Protein AF-A0A9E4TG91-F1 (afdb_monomer_lite)

Foldseek 3Di:
DDDDDDDDDDDDDPVPPDPDQLPRVLVVVVVVCVVPVPVDDCVVSVVVNVVVVVVVVVVCVVDPVSVVVVVVVVVVVVVVVVPDDPDVPPDDDPVVVVVVVVVVVVVD

pLDDT: mean 79.99, std 13.44, range [42.5, 97.19]

Sequence (108 aa):
LGMISAGVILQLPAYAQMERDYTGLYALLGYLDKLYSLGLTLDQLRVQSERQTEAINENVAEDSRLKAWLTEMESAYDAERSGDGPSEDTKLSPELESFLRDVEGRLN

Structure (mmCIF, N/CA/C/O backbone):
data_AF-A0A9E4TG91-F1
#
_entry.id   AF-A0A9E4TG91-F1
#
loop_
_atom_site.group_PDB
_atom_site.id
_atom_site.type_symbol
_atom_site.label_atom_id
_atom_site.label_alt_id
_atom_site.label_comp_id
_atom_site.label_asym_id
_atom_site.label_entity_id
_atom_site.label_seq_id
_atom_site.pdbx_PDB_ins_code
_atom_site.Cartn_x
_atom_site.Cartn_y
_atom_site.Cartn_z
_atom_site.occupancy
_atom_site.B_iso_or_equiv
_atom_site.auth_seq_id
_atom_site.auth_comp_id
_atom_site.auth_asym_id
_atom_site.auth_atom_id
_atom_site.pdbx_PDB_model_num
ATOM 1 N N . LEU A 1 1 ? 28.546 11.963 -15.127 1.00 54.72 1 LEU A N 1
ATOM 2 C CA . LEU A 1 1 ? 27.221 11.626 -15.694 1.00 54.72 1 LEU A CA 1
ATOM 3 C C . LEU A 1 1 ? 26.261 11.442 -14.529 1.00 54.72 1 LEU A C 1
ATOM 5 O O . LEU A 1 1 ? 26.619 10.710 -13.617 1.00 54.72 1 LEU A O 1
ATOM 9 N N . GLY A 1 2 ? 25.117 12.128 -14.521 1.00 75.44 2 GLY A N 1
ATOM 10 C CA . GLY A 1 2 ? 24.084 11.946 -13.494 1.00 75.44 2 GLY A CA 1
ATOM 11 C C . GLY A 1 2 ? 23.154 10.786 -13.852 1.00 75.44 2 GLY A C 1
ATOM 12 O O . GLY A 1 2 ? 22.799 10.634 -15.020 1.00 75.44 2 GLY A O 1
ATOM 13 N N . MET A 1 3 ? 22.799 9.959 -12.868 1.00 83.06 3 MET A N 1
ATOM 14 C CA . MET A 1 3 ? 21.798 8.898 -13.010 1.00 83.06 3 MET A CA 1
ATOM 15 C C . MET A 1 3 ? 20.409 9.508 -12.789 1.00 83.06 3 MET A C 1
ATOM 17 O O . MET A 1 3 ? 20.236 10.287 -11.854 1.00 83.06 3 MET A O 1
ATOM 21 N N . ILE A 1 4 ? 19.431 9.173 -13.630 1.00 80.56 4 ILE A N 1
ATOM 22 C CA . ILE A 1 4 ? 18.034 9.556 -13.386 1.00 80.56 4 ILE A CA 1
ATOM 23 C C . ILE A 1 4 ? 17.497 8.621 -12.299 1.00 80.56 4 ILE A C 1
ATOM 25 O O . ILE A 1 4 ? 17.518 7.404 -12.484 1.00 80.56 4 ILE A O 1
ATOM 29 N N . SER A 1 5 ? 17.045 9.176 -11.174 1.00 78.69 5 SER A N 1
ATOM 30 C CA . SER A 1 5 ? 16.406 8.426 -10.091 1.00 78.69 5 SER A CA 1
ATOM 31 C C . SER A 1 5 ? 14.963 8.882 -9.896 1.00 78.69 5 SER A C 1
ATOM 33 O O . SER A 1 5 ? 14.624 10.048 -10.096 1.00 78.69 5 SER A O 1
ATOM 35 N N . ALA A 1 6 ? 14.110 7.940 -9.505 1.00 78.50 6 ALA A N 1
ATOM 36 C CA . ALA A 1 6 ? 12.748 8.201 -9.071 1.00 78.50 6 ALA A CA 1
ATOM 37 C C . ALA A 1 6 ? 12.473 7.372 -7.812 1.00 78.50 6 ALA A C 1
ATOM 39 O O . ALA A 1 6 ? 12.908 6.223 -7.719 1.00 78.50 6 ALA A O 1
ATOM 40 N N . GLY A 1 7 ? 11.768 7.964 -6.850 1.00 79.88 7 GLY A N 1
ATOM 41 C CA . GLY A 1 7 ? 11.284 7.287 -5.651 1.00 79.88 7 GLY A CA 1
ATOM 42 C C . GLY A 1 7 ? 9.775 7.088 -5.726 1.00 79.88 7 GLY A C 1
ATOM 43 O O . GLY A 1 7 ? 9.061 7.950 -6.233 1.00 79.88 7 GLY A O 1
ATOM 44 N N . VAL A 1 8 ? 9.291 5.958 -5.215 1.00 79.31 8 VAL A N 1
ATOM 45 C CA . VAL A 1 8 ? 7.859 5.694 -5.036 1.00 79.31 8 VAL A CA 1
ATOM 46 C C . VAL A 1 8 ? 7.626 5.439 -3.556 1.00 79.31 8 VAL A C 1
ATOM 48 O O . VAL A 1 8 ? 8.301 4.599 -2.963 1.00 79.31 8 VAL A O 1
ATOM 51 N N . ILE A 1 9 ? 6.678 6.165 -2.970 1.00 81.56 9 ILE A N 1
ATOM 52 C CA . ILE A 1 9 ? 6.228 5.956 -1.595 1.00 81.56 9 ILE A CA 1
ATOM 53 C C . ILE A 1 9 ? 4.792 5.469 -1.664 1.00 81.56 9 ILE A C 1
ATOM 55 O O . ILE A 1 9 ? 3.955 6.075 -2.328 1.00 81.56 9 ILE A O 1
ATOM 59 N N . LEU A 1 10 ? 4.526 4.362 -0.980 1.00 78.88 10 LEU A N 1
ATOM 60 C CA . LEU A 1 10 ? 3.197 3.796 -0.867 1.00 78.88 10 LEU A CA 1
ATOM 61 C C . LEU A 1 10 ? 2.705 3.988 0.564 1.00 78.88 10 LEU A C 1
ATOM 63 O O . LEU A 1 10 ? 3.327 3.497 1.505 1.00 78.88 10 LEU A O 1
ATOM 67 N N . GLN A 1 11 ? 1.603 4.715 0.721 1.00 76.88 11 GLN A N 1
ATOM 68 C CA . GLN A 1 11 ? 0.942 4.868 2.009 1.00 76.88 11 GLN A CA 1
ATOM 69 C C . GLN A 1 11 ? 0.003 3.684 2.221 1.00 76.88 11 GLN A C 1
ATOM 71 O O . GLN A 1 11 ? -0.914 3.458 1.432 1.00 76.88 11 GLN A O 1
ATOM 76 N N . LEU A 1 12 ? 0.263 2.923 3.279 1.00 76.31 12 LEU A N 1
ATOM 77 C CA . LEU A 1 12 ? -0.499 1.733 3.631 1.00 76.31 12 LEU A CA 1
ATOM 78 C C . LEU A 1 12 ? -1.330 1.990 4.889 1.00 76.31 12 LEU A C 1
ATOM 80 O O . LEU A 1 12 ? -0.904 2.775 5.745 1.00 76.31 12 LEU A O 1
ATOM 84 N N . PRO A 1 13 ? -2.497 1.342 5.036 1.00 72.00 13 PRO A N 1
ATOM 85 C CA . PRO A 1 13 ? -3.310 1.517 6.226 1.00 72.00 13 PRO A CA 1
ATOM 86 C C . PRO A 1 13 ? -2.581 1.007 7.476 1.00 72.00 13 PRO A C 1
ATOM 88 O O . PRO A 1 13 ? -2.227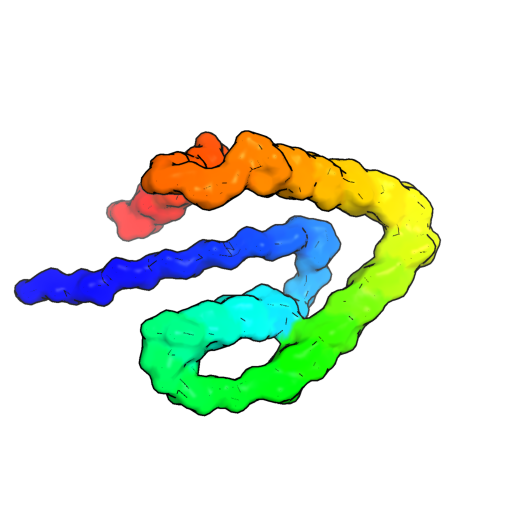 -0.165 7.575 1.00 72.00 13 PRO A O 1
ATOM 91 N N . ALA A 1 14 ? -2.377 1.887 8.459 1.00 66.56 14 ALA A N 1
ATOM 92 C CA . ALA A 1 14 ? -1.577 1.590 9.653 1.00 66.56 14 ALA A CA 1
ATOM 93 C C . ALA A 1 14 ? -2.201 0.534 10.589 1.00 66.56 14 ALA A C 1
ATOM 95 O O . ALA A 1 14 ? -1.505 -0.048 11.419 1.00 66.56 14 ALA A O 1
ATOM 96 N N . TYR A 1 15 ? -3.507 0.286 10.466 1.00 63.88 15 TYR A N 1
ATOM 97 C CA . TYR A 1 15 ? -4.230 -0.717 11.253 1.00 63.88 15 TYR A CA 1
ATOM 98 C C . TYR A 1 15 ? -3.988 -2.149 10.759 1.00 63.88 15 TYR A C 1
ATOM 100 O O . TYR A 1 15 ? -4.227 -3.106 11.494 1.00 63.88 15 TYR A O 1
ATOM 108 N N . ALA A 1 16 ? -3.489 -2.310 9.534 1.00 63.94 16 ALA A N 1
ATOM 109 C CA . ALA A 1 16 ? -3.136 -3.602 8.981 1.00 63.94 16 ALA A CA 1
ATOM 110 C C . ALA A 1 16 ? -1.703 -3.950 9.418 1.00 63.94 16 ALA A C 1
ATOM 112 O O . ALA A 1 16 ? -0.742 -3.774 8.673 1.00 63.94 16 ALA A O 1
ATOM 113 N N . GLN A 1 17 ? -1.524 -4.422 10.656 1.00 62.28 17 GLN A N 1
ATOM 114 C CA . GLN A 1 17 ? -0.257 -5.039 11.063 1.00 62.28 17 GLN A CA 1
ATOM 115 C C . GLN A 1 17 ? -0.107 -6.384 10.341 1.00 62.28 17 GLN A C 1
ATOM 117 O O . GLN A 1 17 ? -0.543 -7.420 10.839 1.00 62.28 17 GLN A O 1
ATOM 122 N N . MET A 1 18 ? 0.465 -6.368 9.136 1.00 67.56 18 MET A N 1
ATOM 123 C CA . MET A 1 18 ? 0.613 -7.563 8.302 1.00 67.56 18 MET A CA 1
ATOM 124 C C . MET A 1 18 ? 2.071 -8.022 8.263 1.00 67.56 18 MET A C 1
ATOM 126 O O . MET A 1 18 ? 2.961 -7.227 7.977 1.00 67.56 18 MET A O 1
ATOM 130 N N . GLU A 1 19 ? 2.326 -9.321 8.461 1.00 71.88 19 GLU A N 1
ATOM 131 C CA . GLU A 1 19 ? 3.651 -9.907 8.173 1.00 71.88 19 GLU A CA 1
ATOM 132 C C . GLU A 1 19 ? 4.002 -9.823 6.680 1.00 71.88 19 GLU A C 1
ATOM 134 O O . GLU A 1 19 ? 5.171 -9.735 6.304 1.00 71.88 19 GLU A O 1
ATOM 139 N N . ARG A 1 20 ? 2.982 -9.873 5.816 1.00 80.94 20 ARG A N 1
ATOM 140 C CA . ARG A 1 20 ? 3.098 -9.685 4.368 1.00 80.94 20 ARG A CA 1
ATOM 141 C C . ARG A 1 20 ? 1.963 -8.814 3.882 1.00 80.94 20 ARG A C 1
ATOM 143 O O . ARG A 1 20 ? 0.811 -9.114 4.175 1.00 80.94 20 ARG A O 1
ATOM 150 N N . ASP A 1 21 ? 2.283 -7.811 3.080 1.00 86.81 21 ASP A N 1
ATOM 151 C CA . ASP A 1 21 ? 1.295 -6.955 2.436 1.00 86.81 21 ASP A CA 1
ATOM 152 C C . ASP A 1 21 ? 1.216 -7.267 0.934 1.00 86.81 21 ASP A C 1
ATOM 154 O O . ASP A 1 21 ? 2.033 -6.813 0.129 1.00 86.81 21 ASP A O 1
ATOM 158 N N . TYR A 1 22 ? 0.238 -8.095 0.562 1.00 91.19 22 TYR A N 1
ATOM 159 C CA . TYR A 1 22 ? -0.028 -8.424 -0.837 1.00 91.19 22 TYR A CA 1
ATOM 160 C C . TYR A 1 22 ? -0.754 -7.285 -1.547 1.00 91.19 22 TYR A C 1
ATOM 162 O O . TYR A 1 22 ? -0.558 -7.106 -2.748 1.00 91.19 22 TYR A O 1
ATOM 170 N N . THR A 1 23 ? -1.549 -6.501 -0.818 1.00 89.25 23 THR A N 1
ATOM 171 C CA . THR A 1 23 ? -2.281 -5.351 -1.359 1.00 89.25 23 THR A CA 1
ATOM 172 C C . THR A 1 23 ? -1.309 -4.266 -1.806 1.00 89.25 23 THR A C 1
ATOM 174 O O . THR A 1 23 ? -1.347 -3.830 -2.959 1.00 89.25 23 THR A O 1
ATOM 177 N N . GLY A 1 24 ? -0.374 -3.893 -0.935 1.00 89.25 24 GLY A N 1
ATOM 178 C CA . GLY A 1 24 ? 0.650 -2.910 -1.241 1.00 89.25 24 GLY A CA 1
ATOM 179 C C . GLY A 1 24 ? 1.605 -3.374 -2.335 1.00 89.25 24 GLY A C 1
ATOM 180 O O . GLY A 1 24 ? 1.907 -2.622 -3.264 1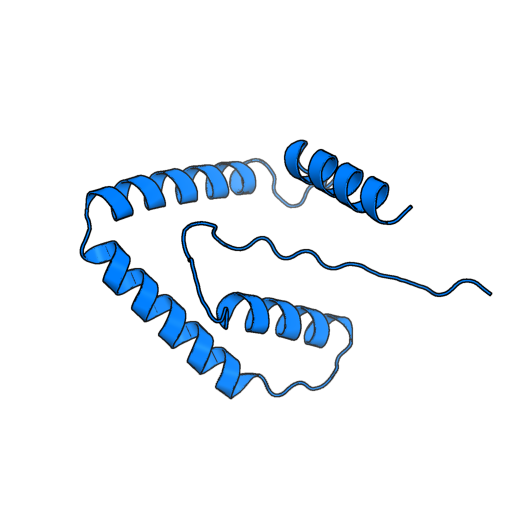.00 89.25 24 GLY A O 1
ATOM 181 N N . LEU A 1 25 ? 2.023 -4.643 -2.292 1.00 92.00 25 LEU A N 1
ATOM 182 C CA . LEU A 1 25 ? 2.878 -5.213 -3.331 1.00 92.00 25 LEU A CA 1
ATOM 183 C C . LEU A 1 25 ? 2.182 -5.231 -4.702 1.00 92.00 25 LEU A C 1
ATOM 185 O O . LEU A 1 25 ? 2.803 -4.873 -5.704 1.00 92.00 25 LEU A O 1
ATOM 189 N N . TYR A 1 26 ? 0.901 -5.614 -4.754 1.00 94.56 26 TYR A N 1
ATOM 190 C CA . TYR A 1 26 ? 0.108 -5.603 -5.986 1.00 94.56 26 TYR A CA 1
ATOM 191 C C . TYR A 1 26 ? -0.021 -4.188 -6.558 1.00 94.56 26 TYR A C 1
ATOM 193 O O . TYR A 1 26 ? 0.211 -3.986 -7.751 1.00 94.56 26 TYR A O 1
ATOM 201 N N . ALA A 1 27 ? -0.323 -3.203 -5.707 1.00 91.38 27 ALA A N 1
ATOM 202 C CA . ALA A 1 27 ? -0.443 -1.806 -6.110 1.00 91.38 27 ALA A CA 1
ATOM 203 C C . ALA A 1 27 ? 0.878 -1.250 -6.667 1.00 91.38 27 ALA A C 1
ATOM 205 O O . ALA A 1 27 ? 0.889 -0.663 -7.751 1.00 91.38 27 ALA A O 1
ATOM 206 N N . LEU A 1 28 ? 1.997 -1.476 -5.969 1.00 92.69 28 LEU A N 1
ATOM 207 C CA . LEU A 1 28 ? 3.314 -0.995 -6.387 1.00 92.69 28 LEU A CA 1
ATOM 208 C C . LEU A 1 28 ? 3.752 -1.619 -7.715 1.00 92.69 28 LEU A C 1
ATOM 210 O O . LEU A 1 28 ? 4.128 -0.903 -8.642 1.00 92.69 28 LEU A O 1
ATOM 214 N N . LEU A 1 29 ? 3.694 -2.949 -7.822 1.00 94.75 29 LEU A N 1
ATOM 215 C CA . LEU A 1 29 ? 4.106 -3.642 -9.042 1.00 94.75 29 LEU A CA 1
ATOM 216 C C . LEU A 1 29 ? 3.185 -3.307 -10.215 1.00 94.75 29 LEU A C 1
ATOM 218 O O . LEU A 1 29 ? 3.675 -3.097 -11.319 1.00 94.75 29 LEU A O 1
ATOM 222 N N . GLY A 1 30 ? 1.877 -3.184 -9.979 1.00 94.00 30 GLY A N 1
ATOM 223 C CA . GLY A 1 30 ? 0.925 -2.745 -10.996 1.00 94.00 30 GLY A CA 1
ATOM 224 C C . GLY A 1 30 ? 1.181 -1.313 -11.471 1.00 94.00 30 GLY A C 1
ATOM 225 O O . GLY A 1 30 ? 1.026 -1.022 -12.656 1.00 94.00 30 GLY A O 1
ATOM 226 N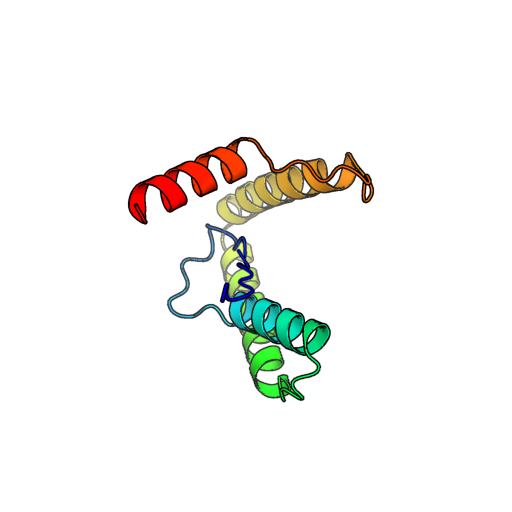 N . TYR A 1 31 ? 1.608 -0.414 -10.580 1.00 91.94 31 TYR A N 1
ATOM 227 C CA . TYR A 1 31 ? 2.009 0.942 -10.957 1.00 91.94 31 TYR A CA 1
ATOM 228 C C . TYR A 1 31 ? 3.293 0.948 -11.796 1.00 91.94 31 TYR A C 1
ATOM 230 O O . TYR A 1 31 ? 3.335 1.578 -12.852 1.00 91.94 31 TYR A O 1
ATOM 238 N N . LEU A 1 32 ? 4.321 0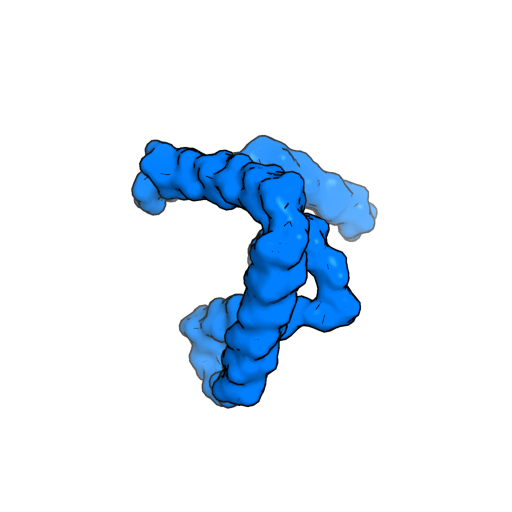.209 -11.370 1.00 91.75 32 LEU A N 1
ATOM 239 C CA . LEU A 1 32 ? 5.585 0.104 -12.105 1.00 91.75 32 LEU A CA 1
ATOM 240 C C . LEU A 1 32 ? 5.405 -0.551 -13.477 1.00 91.75 32 LEU A C 1
ATOM 242 O O . LEU A 1 32 ? 5.989 -0.084 -14.454 1.00 91.75 32 LEU A O 1
ATOM 246 N N . ASP A 1 33 ? 4.574 -1.590 -13.569 1.00 94.38 33 ASP A N 1
ATOM 247 C CA . ASP A 1 33 ? 4.251 -2.243 -14.835 1.00 94.38 33 ASP A CA 1
ATOM 248 C C . ASP A 1 33 ? 3.557 -1.280 -15.803 1.00 94.38 33 ASP A C 1
ATOM 250 O O . ASP A 1 33 ? 3.937 -1.212 -16.965 1.00 94.38 33 ASP A O 1
ATOM 254 N N . LYS A 1 34 ? 2.619 -0.452 -15.326 1.00 91.06 34 LYS A N 1
ATOM 255 C CA . LYS A 1 34 ? 1.986 0.589 -16.154 1.00 91.06 34 LYS A CA 1
ATOM 256 C C . LYS A 1 34 ? 2.971 1.666 -16.604 1.00 91.06 34 LYS A C 1
ATOM 258 O O . LYS A 1 34 ? 2.890 2.119 -17.741 1.00 91.06 34 LYS A O 1
ATOM 263 N N . LEU A 1 35 ? 3.878 2.085 -15.721 1.00 90.31 35 LEU A N 1
ATOM 264 C CA . LEU A 1 35 ? 4.827 3.161 -16.008 1.00 90.31 35 LEU A CA 1
ATOM 265 C C . LEU A 1 35 ? 5.907 2.730 -17.008 1.00 90.31 35 LEU A C 1
ATOM 267 O O . LEU A 1 35 ? 6.288 3.510 -17.878 1.00 90.31 35 LEU A O 1
ATOM 271 N N . TYR A 1 36 ? 6.387 1.492 -16.893 1.00 90.88 36 TYR A N 1
ATOM 272 C CA . TYR A 1 36 ? 7.533 1.000 -17.660 1.00 90.88 36 TYR A CA 1
ATOM 273 C C . TYR A 1 36 ? 7.195 -0.113 -18.660 1.00 90.88 36 TYR A C 1
ATOM 275 O O . TYR A 1 36 ? 8.077 -0.531 -19.405 1.00 90.88 36 TYR A O 1
ATOM 283 N N . SER A 1 37 ? 5.942 -0.577 -18.716 1.00 93.44 37 SER A N 1
ATOM 284 C CA . SER A 1 37 ? 5.486 -1.682 -19.577 1.00 93.44 37 SER A CA 1
ATOM 285 C C . SER A 1 37 ? 6.331 -2.950 -19.408 1.00 93.44 37 SER A C 1
ATOM 287 O O . SER A 1 37 ? 6.849 -3.506 -20.375 1.00 93.44 37 SER A O 1
ATOM 289 N N . LEU A 1 38 ? 6.506 -3.390 -18.159 1.00 93.62 38 LEU A N 1
ATOM 290 C CA . LEU A 1 38 ? 7.428 -4.474 -17.797 1.00 93.62 38 LEU A CA 1
ATOM 291 C C . LEU A 1 38 ? 6.916 -5.870 -18.193 1.00 93.62 38 LEU A C 1
ATOM 293 O O . LEU A 1 38 ? 7.709 -6.807 -18.274 1.00 93.62 38 LEU A O 1
ATOM 297 N N . GLY A 1 39 ? 5.613 -6.020 -18.440 1.00 94.88 39 GLY A N 1
ATOM 298 C CA . GLY A 1 39 ? 4.988 -7.298 -18.773 1.00 94.88 39 GLY A CA 1
ATOM 299 C C . GLY A 1 39 ? 4.840 -8.218 -17.559 1.00 94.88 39 GLY A C 1
ATOM 300 O O . GLY A 1 39 ? 4.953 -9.438 -17.692 1.00 94.88 39 GLY A O 1
ATOM 301 N N . LEU A 1 40 ? 4.631 -7.655 -16.364 1.00 94.94 40 LEU A N 1
ATOM 302 C CA . LEU A 1 40 ? 4.497 -8.445 -15.141 1.00 94.94 40 LEU A CA 1
ATOM 303 C C . LEU A 1 40 ? 3.196 -9.259 -15.145 1.00 94.94 40 LEU A C 1
ATOM 305 O O . LEU A 1 40 ? 2.105 -8.739 -15.362 1.00 94.94 40 LEU A O 1
ATOM 309 N N . THR A 1 41 ? 3.293 -10.551 -14.826 1.00 96.12 41 THR A N 1
ATOM 310 C CA . THR A 1 41 ? 2.112 -11.397 -14.596 1.00 96.12 41 THR A CA 1
ATOM 311 C C . THR A 1 41 ? 1.684 -11.285 -13.135 1.00 96.12 41 THR A C 1
ATOM 313 O O . THR A 1 41 ? 2.312 -11.871 -12.254 1.00 96.12 41 THR A O 1
ATOM 316 N N . LEU A 1 42 ? 0.623 -10.520 -12.868 1.00 96.06 42 LEU A N 1
ATOM 317 C CA . LEU A 1 42 ? 0.192 -10.186 -11.503 1.00 96.06 42 LEU A CA 1
ATOM 318 C C . LEU A 1 42 ? -1.060 -10.947 -11.031 1.00 96.06 42 LEU A C 1
ATOM 320 O O . LEU A 1 42 ? -1.540 -10.687 -9.933 1.00 96.06 42 LEU A O 1
ATOM 324 N N . ASP A 1 43 ? -1.586 -11.899 -11.807 1.00 97.19 43 ASP A N 1
ATOM 325 C CA . ASP A 1 43 ? -2.859 -12.576 -11.505 1.00 97.19 43 ASP A CA 1
ATOM 326 C C . ASP A 1 43 ? -2.877 -13.295 -10.157 1.00 97.19 43 ASP A C 1
ATOM 328 O O . ASP A 1 43 ? -3.822 -13.154 -9.383 1.00 97.19 43 ASP A O 1
ATOM 332 N N . GLN A 1 44 ? -1.824 -14.055 -9.849 1.00 95.81 44 GLN A N 1
ATOM 333 C CA . GLN A 1 44 ? -1.742 -14.748 -8.562 1.00 95.81 44 GLN A CA 1
ATOM 334 C C . GLN A 1 44 ? -1.652 -13.752 -7.409 1.00 95.81 44 GLN A C 1
ATOM 336 O O . GLN A 1 44 ? -2.294 -13.948 -6.382 1.00 95.81 44 GLN A O 1
ATOM 341 N N . LEU A 1 45 ? -0.881 -12.679 -7.591 1.00 95.38 45 LEU A N 1
ATOM 342 C CA . LEU A 1 45 ? -0.718 -11.645 -6.579 1.00 95.38 45 LEU A CA 1
ATOM 343 C C . LEU A 1 45 ? -2.038 -10.905 -6.327 1.00 95.38 45 LEU A C 1
ATOM 345 O O . LEU A 1 45 ? -2.382 -10.689 -5.170 1.00 95.38 45 LEU A O 1
ATOM 349 N N . ARG A 1 46 ? -2.812 -10.628 -7.383 1.00 95.75 46 ARG A N 1
ATOM 350 C CA . ARG A 1 46 ? -4.169 -10.076 -7.289 1.00 95.75 46 ARG A CA 1
ATOM 351 C C . ARG A 1 46 ? -5.088 -10.970 -6.452 1.00 95.75 46 ARG A C 1
ATOM 353 O O . ARG A 1 46 ? -5.767 -10.489 -5.554 1.00 95.75 46 ARG A O 1
ATOM 360 N N . VAL A 1 47 ? -5.076 -12.283 -6.693 1.00 97.12 47 VAL A N 1
ATOM 361 C CA . VAL A 1 47 ? -5.889 -13.228 -5.905 1.00 97.12 47 VAL A CA 1
ATOM 362 C C . VAL A 1 47 ? -5.460 -13.247 -4.432 1.00 97.12 47 VAL A C 1
ATOM 364 O O . VAL A 1 47 ? -6.306 -13.349 -3.546 1.00 97.12 47 VAL A O 1
ATOM 367 N N . GLN A 1 48 ? -4.158 -13.144 -4.143 1.00 94.62 48 GLN A N 1
ATOM 368 C CA . GLN A 1 48 ? -3.679 -13.058 -2.758 1.00 94.62 48 GLN A CA 1
ATOM 369 C C . GLN A 1 48 ? -4.083 -11.739 -2.093 1.00 94.62 48 GLN A C 1
ATOM 371 O O . GLN A 1 48 ? -4.480 -11.765 -0.931 1.00 94.62 48 GLN A O 1
ATOM 376 N N . SER A 1 49 ? -4.022 -10.610 -2.809 1.00 92.38 49 SER A N 1
ATOM 377 C CA . SER A 1 49 ? -4.468 -9.323 -2.267 1.00 92.38 49 SER A CA 1
ATOM 378 C C . SER A 1 49 ? -5.967 -9.319 -1.982 1.00 92.38 49 SER A C 1
ATOM 380 O O . SER A 1 49 ? -6.364 -8.905 -0.903 1.00 92.38 49 SER A O 1
ATOM 382 N N . GLU A 1 50 ? -6.792 -9.857 -2.885 1.00 94.06 50 GLU A N 1
ATOM 383 C CA . GLU A 1 50 ? -8.249 -9.949 -2.695 1.00 94.06 50 GLU A CA 1
ATOM 384 C C . GLU A 1 50 ? -8.598 -10.761 -1.437 1.00 94.06 50 GLU A C 1
ATOM 386 O O . GLU A 1 50 ? -9.308 -10.273 -0.559 1.00 94.06 50 GLU A O 1
ATOM 391 N N . ARG A 1 51 ? -8.007 -11.954 -1.285 1.00 92.94 51 ARG A N 1
ATOM 392 C CA . ARG A 1 51 ? -8.194 -12.795 -0.088 1.00 92.94 51 ARG A CA 1
ATOM 393 C C . ARG A 1 51 ? -7.723 -12.116 1.190 1.00 92.94 51 ARG A C 1
ATOM 395 O O . ARG A 1 51 ? -8.317 -12.284 2.250 1.00 92.94 51 ARG A O 1
ATOM 402 N N . GLN A 1 52 ? -6.618 -11.384 1.101 1.00 89.12 52 GLN A N 1
ATOM 403 C CA . GLN A 1 52 ? -6.081 -10.641 2.227 1.00 89.12 52 GLN A CA 1
ATOM 404 C C . GLN A 1 52 ? -7.037 -9.522 2.660 1.00 89.12 52 GLN A C 1
ATOM 406 O O . GLN A 1 52 ? -7.278 -9.365 3.855 1.00 89.12 52 GLN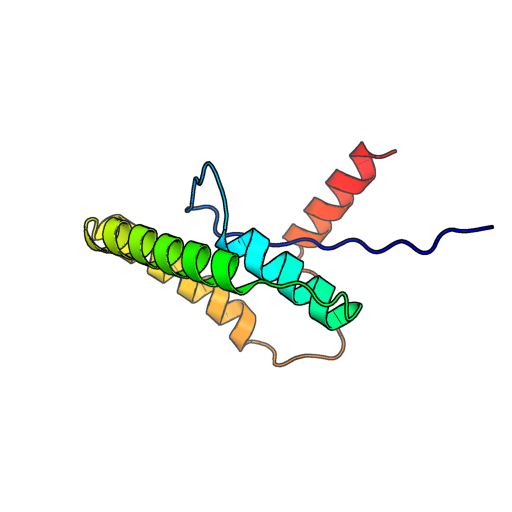 A O 1
ATOM 411 N N . THR A 1 53 ? -7.601 -8.775 1.709 1.00 87.44 53 THR A N 1
ATOM 412 C CA . THR A 1 53 ? -8.606 -7.742 1.983 1.00 87.44 53 THR A CA 1
ATOM 413 C C . THR A 1 53 ? -9.867 -8.340 2.607 1.00 87.44 53 THR A C 1
ATOM 415 O O . THR A 1 53 ? -10.365 -7.804 3.594 1.00 87.44 53 THR A O 1
ATOM 418 N N . GLU A 1 54 ? -10.359 -9.467 2.087 1.00 90.25 54 GLU A N 1
ATOM 419 C CA . GLU A 1 54 ? -11.513 -10.180 2.656 1.00 90.25 54 GLU A CA 1
ATOM 420 C C . GLU A 1 54 ? -11.267 -10.578 4.115 1.00 90.25 54 GLU A C 1
ATOM 422 O O . GLU A 1 54 ? -12.070 -10.240 4.984 1.00 90.25 54 GLU A O 1
ATOM 427 N N . ALA A 1 55 ? -10.119 -11.192 4.411 1.00 87.56 55 ALA A N 1
ATOM 428 C CA . ALA A 1 55 ? -9.769 -11.589 5.771 1.00 87.56 55 ALA A CA 1
ATOM 429 C C . ALA A 1 55 ? -9.674 -10.389 6.732 1.00 87.56 55 ALA A C 1
ATOM 431 O O . ALA A 1 55 ? -10.118 -10.481 7.876 1.00 87.56 55 ALA A O 1
ATOM 432 N N . ILE A 1 56 ? -9.119 -9.250 6.296 1.00 84.31 56 ILE A N 1
ATOM 433 C CA . ILE A 1 56 ? -9.115 -8.025 7.115 1.00 84.31 56 ILE A CA 1
ATOM 434 C C . ILE A 1 56 ? -10.552 -7.579 7.404 1.00 84.31 56 ILE A C 1
ATOM 436 O O . ILE A 1 56 ? -10.889 -7.313 8.556 1.00 84.31 56 ILE A O 1
ATOM 440 N N . ASN A 1 57 ? -11.402 -7.524 6.377 1.00 86.12 57 ASN A N 1
ATOM 441 C CA . ASN A 1 57 ? -12.782 -7.064 6.509 1.00 86.12 57 ASN A CA 1
ATOM 442 C C . ASN A 1 57 ? -13.603 -7.947 7.456 1.00 86.12 57 ASN A C 1
ATOM 444 O O . ASN A 1 57 ? -14.394 -7.423 8.240 1.00 86.12 57 ASN A O 1
ATOM 448 N N . GLU A 1 58 ? -13.399 -9.264 7.417 1.00 87.75 58 GLU A N 1
ATOM 449 C CA . GLU A 1 58 ? -14.020 -10.205 8.354 1.00 87.75 58 GLU A CA 1
ATOM 450 C C . GLU A 1 58 ? -13.607 -9.905 9.800 1.00 87.75 58 GLU A C 1
ATOM 452 O O . GLU A 1 58 ? -14.473 -9.718 10.653 1.00 87.75 58 GLU A O 1
ATOM 457 N N . ASN A 1 59 ? -12.307 -9.743 10.067 1.00 83.50 59 ASN A N 1
ATOM 458 C CA . ASN A 1 59 ? -11.812 -9.409 11.408 1.00 83.50 59 ASN A CA 1
ATOM 459 C C . ASN A 1 59 ? -12.359 -8.066 11.917 1.00 83.50 59 ASN A C 1
ATOM 461 O O . ASN A 1 59 ? -12.734 -7.938 13.081 1.00 83.50 59 ASN A O 1
ATOM 465 N N . VAL A 1 60 ? -12.437 -7.055 11.047 1.00 84.00 60 VAL A N 1
ATOM 466 C CA . VAL A 1 60 ? -13.015 -5.749 11.399 1.00 84.00 60 VAL A CA 1
ATOM 467 C C . VAL A 1 60 ? -14.512 -5.864 11.697 1.00 84.00 60 VAL A C 1
ATOM 469 O O . VAL A 1 60 ? -15.018 -5.178 12.584 1.00 84.00 60 VAL A O 1
ATOM 472 N N . ALA A 1 61 ? -15.240 -6.722 10.979 1.00 84.75 61 ALA A N 1
ATOM 473 C CA . ALA A 1 61 ? -16.675 -6.898 11.176 1.00 84.75 61 ALA A CA 1
ATOM 474 C C . ALA A 1 61 ? -17.027 -7.517 12.539 1.00 84.75 61 ALA A C 1
ATOM 476 O O . ALA A 1 61 ? -18.115 -7.247 13.054 1.00 84.75 61 ALA A O 1
ATOM 477 N N . GLU A 1 62 ? -16.124 -8.305 13.127 1.00 86.44 62 GLU A N 1
ATOM 478 C CA . GLU A 1 62 ? -16.319 -8.937 14.437 1.00 86.44 62 GLU A CA 1
ATOM 479 C C . GLU A 1 62 ? -16.181 -7.957 15.617 1.00 86.44 62 GLU A C 1
ATOM 481 O O . GLU A 1 62 ? -16.760 -8.194 16.680 1.00 86.44 62 GLU A O 1
ATOM 486 N N . ASP A 1 63 ? -15.495 -6.821 15.438 1.00 85.94 63 ASP A N 1
ATOM 487 C CA . ASP A 1 63 ? -15.321 -5.797 16.473 1.00 85.94 63 ASP A CA 1
ATOM 488 C C . ASP A 1 63 ? -15.993 -4.471 16.075 1.00 85.94 63 ASP A C 1
ATOM 490 O O . ASP A 1 63 ? -15.476 -3.657 15.310 1.00 85.94 63 ASP A O 1
ATOM 494 N N . SER A 1 64 ? -17.157 -4.200 16.676 1.00 85.50 64 SER A N 1
ATOM 495 C CA . SER A 1 64 ? -17.922 -2.970 16.428 1.00 85.50 64 SER A CA 1
ATOM 496 C C . SER A 1 64 ? -17.173 -1.676 16.773 1.00 85.50 64 SER A C 1
ATOM 498 O O . SER A 1 64 ? -17.469 -0.634 16.189 1.00 85.50 64 SER A O 1
ATOM 500 N N . ARG A 1 65 ? -16.225 -1.716 17.721 1.00 86.69 65 ARG A N 1
ATOM 501 C CA . ARG A 1 65 ? -15.415 -0.547 18.091 1.00 86.69 65 ARG A CA 1
ATOM 502 C C . ARG A 1 65 ? -14.331 -0.315 17.053 1.00 86.69 65 ARG A C 1
ATOM 504 O O . ARG A 1 65 ? -14.159 0.819 16.618 1.00 86.69 65 ARG A O 1
ATOM 511 N N . LEU A 1 66 ? -13.657 -1.385 16.631 1.00 84.25 66 LEU A N 1
ATOM 512 C CA . LEU A 1 66 ? -12.675 -1.342 15.550 1.00 84.25 66 LEU A CA 1
ATOM 513 C C . LEU A 1 66 ? -13.315 -0.842 14.253 1.00 84.25 66 LEU A C 1
ATOM 515 O O . LEU A 1 66 ? -12.770 0.044 13.605 1.00 84.25 66 LEU A O 1
ATOM 519 N N . LYS A 1 67 ? -14.511 -1.340 13.924 1.00 88.00 67 LYS A N 1
ATOM 520 C CA . LYS A 1 67 ? -15.286 -0.890 12.767 1.00 88.00 67 LYS A CA 1
ATOM 521 C C . LYS A 1 67 ? -15.617 0.600 12.827 1.00 88.00 67 LYS A C 1
ATOM 523 O O . LYS A 1 67 ? -15.410 1.301 11.845 1.00 88.00 67 LYS A O 1
ATOM 528 N N . ALA A 1 68 ? -16.115 1.089 13.964 1.00 87.75 68 ALA A N 1
ATOM 529 C CA . ALA A 1 68 ? -16.450 2.504 14.123 1.00 87.75 68 ALA A CA 1
ATOM 530 C C . ALA A 1 68 ? -15.214 3.407 13.985 1.00 87.75 68 ALA A C 1
ATOM 532 O O . ALA A 1 68 ? -15.272 4.423 13.297 1.00 87.75 68 ALA A O 1
ATOM 533 N N . TRP A 1 69 ? -14.094 3.007 14.594 1.00 85.81 69 TRP A N 1
ATOM 534 C CA . TRP A 1 69 ? -12.824 3.720 14.474 1.00 85.81 69 TRP A CA 1
ATOM 535 C C . TRP A 1 69 ? -12.293 3.717 13.035 1.00 85.81 69 TRP A C 1
ATOM 537 O O . TRP A 1 69 ? -11.876 4.758 12.534 1.00 85.81 69 TRP A O 1
ATOM 547 N N . LEU A 1 70 ? -12.370 2.578 12.339 1.00 84.44 70 LEU A N 1
ATOM 548 C CA . LEU A 1 70 ? -11.954 2.476 10.943 1.00 84.44 70 LEU A CA 1
ATOM 549 C C . LEU A 1 70 ? -12.780 3.396 10.036 1.00 84.44 70 LEU A C 1
ATOM 551 O O . LEU A 1 70 ? -12.208 4.125 9.233 1.00 84.44 70 LEU A O 1
ATOM 555 N N . THR A 1 71 ? -14.104 3.419 10.203 1.00 86.69 71 THR A N 1
ATOM 556 C CA . THR A 1 71 ? -14.992 4.304 9.432 1.00 86.69 71 THR A CA 1
ATOM 557 C C . THR A 1 71 ? -14.658 5.785 9.636 1.00 86.69 71 THR A C 1
ATOM 559 O O . THR A 1 71 ? -14.740 6.566 8.692 1.00 86.69 71 THR A O 1
ATOM 562 N N . GLU A 1 72 ? -14.259 6.192 10.844 1.00 86.25 72 GLU A N 1
ATOM 563 C CA . GLU A 1 72 ? -13.805 7.564 11.098 1.00 86.25 72 GLU A CA 1
ATOM 564 C C . GLU A 1 72 ? -12.503 7.877 10.343 1.00 86.25 72 GLU A C 1
ATOM 566 O O . GLU A 1 72 ? -12.401 8.924 9.701 1.00 86.25 72 GLU A O 1
ATOM 571 N N . MET A 1 73 ? -11.536 6.952 10.348 1.00 81.88 73 MET A N 1
ATOM 572 C CA . MET A 1 73 ? -10.287 7.108 9.594 1.00 81.88 73 MET A CA 1
ATOM 573 C C . MET A 1 73 ? -10.518 7.167 8.079 1.00 81.88 73 MET A C 1
ATOM 575 O O . MET A 1 73 ? -9.932 8.011 7.403 1.00 81.88 73 MET A O 1
ATOM 579 N N . GLU A 1 74 ? -11.380 6.299 7.547 1.00 82.44 74 GLU A N 1
ATOM 580 C CA . GLU A 1 74 ? -11.763 6.294 6.130 1.00 82.44 74 GLU A CA 1
ATOM 581 C C . GLU A 1 74 ? -12.462 7.600 5.745 1.00 82.44 74 GLU A C 1
ATOM 583 O O . GLU A 1 74 ? -12.117 8.208 4.736 1.00 82.44 74 GLU A O 1
ATOM 588 N N . SER A 1 75 ? -13.372 8.098 6.590 1.00 84.38 75 SER A N 1
ATOM 589 C CA . SER A 1 75 ? -14.044 9.377 6.356 1.00 84.38 75 SER A CA 1
ATOM 590 C C . SER A 1 75 ? -13.073 10.559 6.336 1.00 84.38 75 SER A C 1
ATOM 592 O O . SER A 1 75 ? -13.295 11.497 5.571 1.00 84.38 75 SER A O 1
ATOM 594 N N . ALA A 1 76 ? -12.030 10.552 7.171 1.00 79.06 76 ALA A N 1
ATOM 595 C CA . ALA A 1 76 ? -11.000 11.588 7.150 1.00 79.06 76 ALA A CA 1
ATOM 596 C C . ALA A 1 76 ? -10.181 11.530 5.849 1.00 79.06 76 ALA A C 1
ATOM 598 O O . ALA A 1 76 ? -9.978 12.556 5.202 1.00 79.06 76 ALA A O 1
ATOM 599 N N . TYR A 1 77 ? -9.794 10.324 5.424 1.00 73.81 77 TYR A N 1
ATOM 600 C CA . TYR A 1 77 ? -9.071 10.098 4.171 1.00 73.81 77 TYR A CA 1
ATOM 601 C C . TYR A 1 77 ? -9.886 10.527 2.939 1.00 73.81 77 TYR A C 1
ATOM 603 O O . TYR A 1 77 ? -9.382 11.209 2.044 1.00 73.81 77 TYR A O 1
ATOM 611 N N . ASP A 1 78 ? -11.174 10.182 2.906 1.00 76.62 78 ASP A N 1
ATOM 612 C CA . ASP A 1 78 ? -12.073 10.569 1.822 1.00 76.62 78 ASP A CA 1
ATOM 613 C C . ASP A 1 78 ? -12.329 12.078 1.806 1.00 76.62 78 ASP A C 1
ATOM 615 O O . ASP A 1 78 ? -12.417 12.664 0.727 1.00 76.62 78 ASP A O 1
ATOM 619 N N . ALA A 1 79 ? -12.412 12.738 2.965 1.00 77.75 79 ALA A N 1
ATOM 620 C CA . ALA A 1 79 ? -12.583 14.188 3.046 1.00 77.75 79 ALA A CA 1
ATOM 621 C C . ALA A 1 79 ? -11.382 14.949 2.458 1.00 77.75 79 ALA A C 1
ATOM 623 O O . ALA A 1 79 ? -11.584 15.912 1.715 1.00 77.75 79 ALA A O 1
ATOM 624 N N . GLU A 1 80 ? -10.153 14.488 2.715 1.00 67.19 80 GLU A N 1
ATOM 625 C CA . GLU A 1 80 ? -8.940 15.033 2.086 1.00 67.19 80 GLU A CA 1
ATOM 626 C C . GLU A 1 80 ? -8.962 14.857 0.562 1.00 67.19 80 GLU A C 1
ATOM 628 O O . GLU A 1 80 ? -8.570 15.755 -0.181 1.00 67.19 80 GLU A O 1
ATOM 633 N N . ARG A 1 81 ? -9.486 13.726 0.076 1.00 64.06 81 ARG A N 1
ATOM 634 C CA . ARG A 1 81 ? -9.562 13.411 -1.358 1.00 64.06 81 ARG A CA 1
ATOM 635 C C . ARG A 1 81 ? -10.729 14.085 -2.088 1.00 64.06 81 ARG A C 1
ATOM 637 O O . ARG A 1 81 ? -10.673 14.268 -3.300 1.00 64.06 81 ARG A O 1
ATOM 644 N N . SER A 1 82 ? -11.792 14.430 -1.367 1.00 59.31 82 SER A N 1
ATOM 645 C CA . SER A 1 82 ? -13.004 15.070 -1.901 1.00 59.31 82 SER A CA 1
ATOM 646 C C . SER A 1 82 ? -12.877 16.593 -2.011 1.00 59.31 82 SER A C 1
ATOM 648 O O . SER A 1 82 ? -13.692 17.222 -2.685 1.00 59.31 82 SER A O 1
ATOM 650 N N . GLY A 1 83 ? -11.890 17.185 -1.327 1.00 53.16 83 GLY A N 1
ATOM 651 C CA . GLY A 1 83 ? -11.675 18.632 -1.258 1.00 53.16 83 GLY A CA 1
ATOM 652 C C . GLY A 1 83 ? -11.020 19.250 -2.495 1.00 53.16 83 GLY A C 1
ATOM 653 O O . GLY A 1 83 ? -11.215 20.436 -2.737 1.00 53.16 83 GLY A O 1
ATOM 654 N N . ASP A 1 84 ? -10.312 18.462 -3.302 1.00 46.84 84 ASP A N 1
ATOM 655 C CA . ASP A 1 84 ? -9.705 18.907 -4.554 1.00 46.84 84 ASP A CA 1
ATOM 656 C C . ASP A 1 84 ? -9.756 17.743 -5.557 1.00 46.84 84 ASP A C 1
ATOM 658 O O . ASP A 1 84 ? -9.175 16.677 -5.347 1.00 46.84 84 ASP A O 1
ATOM 662 N N . GLY A 1 85 ? -10.438 17.945 -6.692 1.00 49.91 85 GLY A N 1
ATOM 663 C CA . GLY A 1 85 ? -10.097 17.192 -7.906 1.00 49.91 85 GLY A CA 1
ATOM 664 C C . GLY A 1 85 ? -8.615 17.424 -8.242 1.00 49.91 85 GLY A C 1
ATOM 665 O O . GLY A 1 85 ? -8.019 18.310 -7.642 1.00 49.91 85 GLY A O 1
ATOM 666 N N . PRO A 1 86 ? -7.988 16.671 -9.167 1.00 42.50 86 PRO A N 1
ATOM 667 C CA . PRO A 1 86 ? -6.557 16.808 -9.443 1.00 42.50 86 PRO A CA 1
ATOM 668 C C . PRO A 1 86 ? -6.220 18.259 -9.824 1.00 42.50 86 PRO A C 1
ATOM 670 O O . PRO A 1 86 ? -6.400 18.674 -10.966 1.00 42.50 86 PRO A O 1
ATOM 673 N N . SER A 1 87 ? -5.790 19.033 -8.831 1.00 47.41 87 SER A N 1
ATOM 674 C CA . SER A 1 87 ? -5.346 20.406 -8.964 1.00 47.41 87 SER A CA 1
ATOM 675 C C . SER A 1 87 ? -3.913 20.338 -9.471 1.00 47.41 87 SER A C 1
ATOM 677 O O . SER A 1 87 ? -3.114 19.529 -8.988 1.00 47.41 87 SER A O 1
ATOM 679 N N . GLU A 1 88 ? -3.596 21.145 -10.483 1.00 50.59 88 GLU A N 1
ATOM 680 C CA . GLU A 1 88 ? -2.291 21.145 -11.162 1.00 50.59 88 GLU A CA 1
ATOM 681 C C . GLU A 1 88 ? -1.115 21.445 -10.203 1.00 50.59 88 GLU A C 1
ATOM 683 O O . GLU A 1 88 ? 0.030 21.153 -10.539 1.00 50.59 88 GLU A O 1
ATOM 688 N N . ASP A 1 89 ? -1.400 21.915 -8.980 1.00 52.47 89 ASP A N 1
ATOM 689 C CA . ASP A 1 89 ? -0.468 22.039 -7.855 1.00 52.47 89 ASP A CA 1
ATOM 690 C C . ASP A 1 89 ? -0.755 20.970 -6.780 1.00 52.47 89 ASP A C 1
ATOM 692 O O . ASP A 1 89 ? -1.343 21.238 -5.730 1.00 52.47 89 ASP A O 1
ATOM 696 N N . THR A 1 90 ? -0.316 19.730 -7.010 1.00 56.88 90 THR A N 1
ATOM 697 C CA . THR A 1 90 ? -0.353 18.673 -5.983 1.00 56.88 90 THR A CA 1
ATOM 698 C C . THR A 1 90 ? 0.722 18.944 -4.925 1.00 56.88 90 THR A C 1
ATOM 700 O O . THR A 1 90 ? 1.822 18.392 -4.971 1.00 56.88 90 THR A O 1
ATOM 703 N N . LYS A 1 91 ? 0.439 19.845 -3.980 1.00 61.22 91 LYS A N 1
ATOM 704 C CA . LYS A 1 91 ? 1.304 20.055 -2.812 1.00 61.22 91 LYS A CA 1
ATOM 705 C C . LYS A 1 91 ? 1.213 18.839 -1.894 1.00 61.22 91 LYS A C 1
ATOM 707 O O . LYS A 1 91 ? 0.125 18.326 -1.643 1.00 61.22 91 LYS A O 1
ATOM 712 N N . LEU A 1 92 ? 2.362 18.377 -1.407 1.00 64.31 92 LEU A N 1
ATOM 713 C CA . LEU A 1 92 ? 2.414 17.309 -0.411 1.00 64.31 92 LEU A CA 1
ATOM 714 C C . LEU A 1 92 ? 1.722 17.778 0.874 1.00 64.31 92 LEU A C 1
ATOM 716 O O . LEU A 1 92 ? 1.768 18.967 1.203 1.00 64.31 92 LEU A O 1
ATOM 720 N N . SER A 1 93 ? 1.113 16.852 1.618 1.00 74.25 93 SER A N 1
ATOM 721 C CA . SER A 1 93 ? 0.646 17.181 2.963 1.00 74.25 93 SER A CA 1
ATOM 722 C C . SER A 1 93 ? 1.840 17.586 3.844 1.00 74.25 93 SER A C 1
ATOM 724 O O . SER A 1 93 ? 2.947 17.062 3.649 1.00 74.25 93 SER A O 1
ATOM 726 N N . PRO A 1 94 ? 1.660 18.499 4.816 1.00 75.94 94 PRO A N 1
ATOM 727 C CA . PR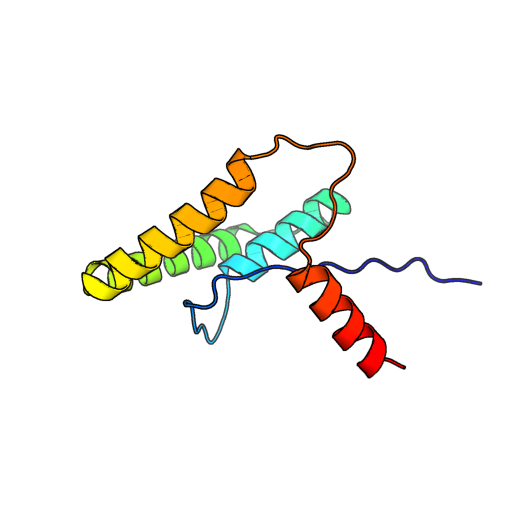O A 1 94 ? 2.730 18.915 5.726 1.00 75.94 94 PRO A CA 1
ATOM 728 C C . PRO A 1 94 ? 3.436 17.738 6.413 1.00 75.94 94 PRO A C 1
ATOM 730 O O . PRO A 1 94 ? 4.654 17.761 6.607 1.00 75.94 94 PRO A O 1
ATOM 733 N N . GLU A 1 95 ? 2.683 16.691 6.744 1.00 74.94 95 GLU A N 1
ATOM 734 C CA . GLU A 1 95 ? 3.166 15.462 7.368 1.00 74.94 95 GLU A CA 1
ATOM 735 C C . GLU A 1 95 ? 4.097 14.691 6.429 1.00 74.94 95 GLU A C 1
ATOM 737 O O . GLU A 1 95 ? 5.186 14.280 6.835 1.00 74.94 95 GLU A O 1
ATOM 742 N N . LEU A 1 96 ? 3.704 14.532 5.160 1.00 73.31 96 LEU A N 1
ATOM 743 C CA . LEU A 1 96 ? 4.513 13.853 4.150 1.00 73.31 96 LEU A CA 1
ATOM 744 C C . LEU A 1 96 ? 5.786 14.646 3.837 1.00 73.31 96 LEU A C 1
ATOM 746 O O . LEU A 1 96 ? 6.865 14.073 3.705 1.00 73.31 96 LEU A O 1
ATOM 750 N N . GLU A 1 97 ? 5.680 15.969 3.781 1.00 81.75 97 GLU A N 1
ATOM 751 C CA . GLU A 1 97 ? 6.818 16.866 3.606 1.00 81.75 97 GLU A CA 1
ATOM 752 C C . GLU A 1 97 ? 7.822 16.758 4.764 1.00 81.75 97 GLU A C 1
ATOM 754 O O . GLU A 1 97 ? 9.033 16.700 4.542 1.00 81.75 97 GLU A O 1
ATOM 759 N N . SER A 1 98 ? 7.331 16.705 6.007 1.00 82.88 98 SER A N 1
ATOM 760 C CA . SER A 1 98 ? 8.176 16.505 7.187 1.00 82.88 98 SER A CA 1
ATOM 761 C C . SER A 1 98 ? 8.861 15.143 7.156 1.00 82.88 98 SER A C 1
ATOM 763 O O . SER A 1 98 ? 10.066 15.059 7.377 1.00 82.88 98 SER A O 1
ATOM 765 N N . PHE A 1 99 ? 8.112 14.091 6.827 1.00 80.94 99 PHE A N 1
ATOM 766 C CA . PHE A 1 99 ? 8.652 12.743 6.700 1.00 80.94 99 PHE A CA 1
ATOM 767 C C . PHE A 1 99 ? 9.768 12.667 5.649 1.00 80.94 99 PHE A C 1
ATOM 769 O O . PHE A 1 99 ? 10.825 12.099 5.913 1.00 80.94 99 PHE A O 1
ATOM 776 N N . LEU A 1 100 ? 9.570 13.269 4.471 1.00 82.25 100 LEU A N 1
ATOM 777 C CA . LEU A 1 100 ? 10.587 13.296 3.418 1.00 82.25 100 LEU A CA 1
ATOM 778 C C . LEU A 1 100 ? 11.865 14.014 3.864 1.00 82.25 100 LEU A C 1
ATOM 780 O O . LEU A 1 100 ? 12.956 13.504 3.611 1.00 82.25 100 LEU A O 1
ATOM 784 N N . ARG A 1 101 ? 11.739 15.145 4.572 1.00 83.19 101 ARG A N 1
ATOM 785 C CA . ARG A 1 101 ? 12.889 15.866 5.145 1.00 83.19 101 ARG A CA 1
ATOM 786 C C . ARG A 1 101 ? 13.656 15.010 6.155 1.00 83.19 101 ARG A C 1
ATOM 788 O O . ARG A 1 101 ? 14.885 15.001 6.135 1.00 83.19 101 ARG A O 1
ATOM 795 N N . ASP A 1 102 ? 12.953 14.254 6.996 1.00 84.19 102 ASP A N 1
ATOM 796 C CA . ASP A 1 102 ? 13.581 13.351 7.967 1.00 84.19 102 ASP A CA 1
ATOM 797 C C . ASP A 1 102 ? 14.317 12.186 7.285 1.00 84.19 102 ASP A C 1
ATOM 799 O O . ASP A 1 102 ? 15.397 11.782 7.725 1.00 84.19 102 ASP A O 1
ATOM 803 N N . VAL A 1 103 ? 13.751 11.640 6.204 1.00 78.00 103 VAL A N 1
ATOM 804 C CA . VAL A 1 103 ? 14.392 10.587 5.400 1.00 78.00 103 VAL A CA 1
ATOM 805 C C . VAL A 1 103 ? 15.641 11.124 4.700 1.00 78.00 103 VAL A C 1
ATOM 807 O O . VAL A 1 103 ? 16.688 10.482 4.758 1.00 78.00 103 VAL A O 1
ATOM 810 N N . GLU A 1 104 ? 15.566 12.309 4.094 1.00 75.44 104 GLU A N 1
ATOM 811 C CA . GLU A 1 104 ? 16.709 12.968 3.454 1.00 75.44 104 GLU A CA 1
ATOM 812 C C . GLU A 1 104 ? 17.831 13.267 4.460 1.00 75.44 104 GLU A C 1
ATOM 814 O O . GLU A 1 104 ? 18.999 12.984 4.193 1.00 75.44 104 GLU A O 1
ATOM 819 N N . GLY A 1 105 ? 17.488 13.753 5.656 1.00 77.06 105 GLY A N 1
ATOM 820 C CA . GLY A 1 105 ? 18.452 14.020 6.727 1.00 77.06 105 GLY A CA 1
ATOM 821 C C . GLY A 1 105 ? 19.158 12.775 7.279 1.00 77.06 105 GLY A C 1
ATOM 822 O O . GLY A 1 105 ? 20.213 12.905 7.889 1.00 77.06 105 GLY A O 1
ATOM 823 N N . ARG A 1 106 ? 18.606 11.573 7.070 1.00 64.88 106 ARG A N 1
ATOM 824 C CA . ARG A 1 106 ? 19.218 10.288 7.466 1.00 64.88 106 ARG A CA 1
ATOM 825 C C . ARG A 1 106 ? 20.091 9.657 6.381 1.00 64.88 106 ARG A C 1
ATOM 827 O O . ARG A 1 106 ? 20.833 8.724 6.682 1.00 64.88 106 ARG A O 1
ATOM 834 N N . LEU A 1 107 ? 19.946 10.099 5.133 1.00 55.44 107 LEU A N 1
ATOM 835 C CA . LEU A 1 107 ? 20.689 9.589 3.977 1.00 55.44 107 LEU A CA 1
ATOM 836 C C . LEU A 1 107 ? 21.960 10.407 3.674 1.00 55.44 107 LEU A C 1
ATOM 838 O O . LEU A 1 107 ? 22.776 9.953 2.871 1.00 55.44 107 LEU A O 1
ATOM 842 N N . ASN A 1 108 ? 22.122 11.568 4.319 1.00 47.31 108 ASN A N 1
ATOM 843 C CA . ASN A 1 108 ? 23.306 12.437 4.279 1.00 47.31 108 ASN A CA 1
ATOM 844 C C . ASN A 1 108 ? 24.188 12.251 5.521 1.00 47.31 108 ASN A C 1
ATOM 846 O O . ASN A 1 108 ? 25.417 12.458 5.392 1.00 47.31 108 ASN A O 1
#

Radius of gyration: 17.35 Å; chains: 1; bounding box: 45×37×38 Å

Secondary structure (DSSP, 8-state):
-PPP---------TT---SS-HHHHHHHHHHHHHHH------HHHHHHHHHHHHHHHHHHHH-HHHHHHHHHHHHHHHHHHHS-SS-S--PPPHHHHHHHHHHHHHH-